Protein AF-A0A1H5U3H3-F1 (afdb_monomer_lite)

Organism: NCBI:txid28051

pLDDT: mean 89.16, std 12.15, range [42.62, 97.94]

Secondary structure (DSSP, 8-state):
-EEEE---TT-HHHHTSTTT-GGGGG--TTSEEEE-S---S---SSS--HHHHHHHHHHHHSSSEEEETTTT--

Structure (mmCIF, N/CA/C/O backbone):
data_AF-A0A1H5U3H3-F1
#
_entry.id   AF-A0A1H5U3H3-F1
#
loop_
_atom_site.group_PDB
_atom_site.id
_atom_site.type_symbol
_atom_site.label_atom_id
_atom_site.label_alt_id
_atom_site.label_comp_id
_atom_site.label_asym_id
_atom_site.label_entity_id
_atom_site.label_seq_id
_atom_site.pdbx_PDB_ins_code
_atom_site.Cartn_x
_atom_site.Cartn_y
_atom_site.Cartn_z
_atom_site.occupancy
_atom_site.B_iso_or_equiv
_atom_site.auth_seq_id
_atom_site.auth_comp_id
_atom_site.auth_asym_id
_atom_site.auth_atom_id
_atom_site.pdbx_PDB_model_num
ATOM 1 N N . MET A 1 1 ? -12.554 -4.134 7.465 1.00 95.50 1 MET A N 1
ATOM 2 C CA . MET A 1 1 ? -13.017 -3.224 6.397 1.00 95.50 1 MET A CA 1
ATOM 3 C C . MET A 1 1 ? -12.282 -3.572 5.119 1.00 95.50 1 MET A C 1
ATOM 5 O O . MET A 1 1 ? -11.152 -4.041 5.189 1.00 95.50 1 MET A O 1
ATOM 9 N N . ILE A 1 2 ? -12.929 -3.410 3.966 1.00 96.69 2 ILE A N 1
ATOM 10 C CA . ILE A 1 2 ? -12.296 -3.647 2.666 1.00 96.69 2 ILE A CA 1
ATOM 11 C C . ILE A 1 2 ? -12.533 -2.412 1.807 1.00 96.69 2 ILE A C 1
ATOM 13 O O . ILE A 1 2 ? -13.682 -2.050 1.558 1.00 96.69 2 ILE A O 1
ATOM 17 N N . TYR A 1 3 ? -11.447 -1.799 1.352 1.00 96.88 3 TYR A N 1
ATOM 18 C CA . TYR A 1 3 ? -11.442 -0.707 0.389 1.00 96.88 3 TYR A CA 1
ATOM 19 C C . TYR A 1 3 ? -10.877 -1.208 -0.930 1.00 96.88 3 TYR A C 1
ATOM 21 O O . TYR A 1 3 ? -9.999 -2.069 -0.955 1.00 96.88 3 TYR A O 1
ATOM 29 N N . ILE A 1 4 ? -11.391 -0.679 -2.035 1.00 95.44 4 ILE A N 1
ATOM 30 C CA . ILE A 1 4 ? -10.955 -1.055 -3.376 1.00 95.44 4 ILE A CA 1
ATOM 31 C C . ILE A 1 4 ? -10.516 0.209 -4.102 1.00 95.44 4 ILE A C 1
ATOM 33 O O . ILE A 1 4 ? -11.254 1.191 -4.150 1.00 95.44 4 ILE A O 1
ATOM 37 N N . ALA A 1 5 ? -9.319 0.162 -4.674 1.00 93.50 5 ALA A N 1
ATOM 38 C CA . ALA A 1 5 ? -8.720 1.221 -5.466 1.00 93.50 5 ALA A CA 1
ATOM 39 C C . ALA A 1 5 ? -8.160 0.657 -6.781 1.00 93.50 5 ALA A C 1
ATOM 41 O O . ALA A 1 5 ? -8.143 -0.550 -7.030 1.00 93.50 5 ALA A O 1
ATOM 42 N N . GLY A 1 6 ? -7.691 1.548 -7.638 1.00 93.25 6 GLY A N 1
ATOM 43 C CA . GLY A 1 6 ? -7.027 1.237 -8.895 1.00 93.25 6 GLY A CA 1
ATOM 44 C C . GLY A 1 6 ? -6.437 2.513 -9.475 1.00 93.25 6 GLY A C 1
ATOM 45 O O . GLY A 1 6 ? -6.596 3.585 -8.882 1.00 93.25 6 GLY A O 1
ATOM 46 N N . ASP A 1 7 ? -5.784 2.401 -10.627 1.00 93.69 7 ASP A N 1
ATOM 47 C CA . ASP A 1 7 ? -5.320 3.565 -11.390 1.00 93.69 7 ASP A CA 1
ATOM 48 C C . ASP A 1 7 ? -4.352 4.457 -10.598 1.00 93.69 7 ASP A C 1
ATOM 50 O O . ASP A 1 7 ? -4.363 5.688 -10.674 1.00 93.69 7 ASP A O 1
ATOM 54 N N . THR A 1 8 ? -3.525 3.838 -9.751 1.00 93.06 8 THR A N 1
ATOM 55 C CA . THR A 1 8 ? -2.672 4.586 -8.832 1.00 93.06 8 THR A CA 1
ATOM 56 C C . THR A 1 8 ? -1.476 5.204 -9.531 1.00 93.06 8 THR A C 1
ATOM 58 O O . THR A 1 8 ? -1.028 6.253 -9.085 1.00 93.06 8 THR A O 1
ATOM 61 N N . HIS A 1 9 ? -0.970 4.603 -10.614 1.00 92.62 9 HIS A N 1
ATOM 62 C CA . HIS A 1 9 ? 0.161 5.115 -11.400 1.00 92.62 9 HIS A CA 1
ATOM 63 C C . HIS A 1 9 ? 1.379 5.515 -10.538 1.00 92.62 9 HIS A C 1
ATOM 65 O O . HIS A 1 9 ? 2.061 6.494 -10.829 1.00 92.62 9 HIS A O 1
ATOM 71 N N . ALA A 1 10 ? 1.646 4.765 -9.461 1.00 91.62 10 ALA A N 1
ATOM 72 C CA . ALA A 1 10 ? 2.651 5.074 -8.435 1.00 91.62 10 ALA A CA 1
ATOM 73 C C . ALA A 1 10 ? 2.469 6.405 -7.672 1.00 91.62 10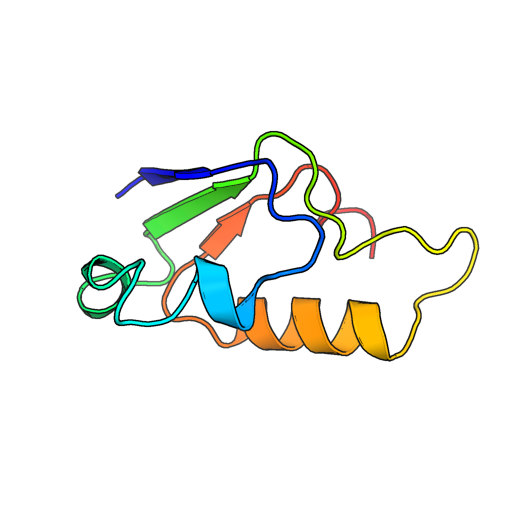 ALA A C 1
ATOM 75 O O . ALA A 1 10 ? 3.341 6.790 -6.892 1.00 91.62 10 ALA A O 1
ATOM 76 N N . ASP A 1 11 ? 1.341 7.100 -7.832 1.00 94.88 11 ASP A N 1
ATOM 77 C CA . ASP A 1 11 ? 1.013 8.343 -7.126 1.00 94.88 11 ASP A CA 1
ATOM 78 C C . ASP A 1 11 ? 0.475 8.068 -5.708 1.00 94.88 11 ASP A C 1
ATOM 80 O O . ASP A 1 11 ? -0.623 8.470 -5.313 1.00 94.88 11 ASP A O 1
ATOM 84 N N . PHE A 1 12 ? 1.240 7.299 -4.930 1.00 94.38 12 PHE A N 1
ATOM 85 C CA . PHE A 1 12 ? 0.770 6.759 -3.657 1.00 94.38 12 PHE A CA 1
ATOM 86 C C . PHE A 1 12 ? 0.614 7.835 -2.583 1.00 94.38 12 PHE A C 1
ATOM 88 O O . PHE A 1 12 ? -0.398 7.872 -1.890 1.00 94.38 12 PHE A O 1
ATOM 95 N N . LYS A 1 13 ? 1.573 8.763 -2.484 1.00 94.12 13 LYS A N 1
ATOM 96 C CA . LYS A 1 13 ? 1.531 9.856 -1.495 1.00 94.12 13 LYS A CA 1
ATOM 97 C C . LYS A 1 13 ? 0.324 10.764 -1.660 1.00 94.12 13 LYS A C 1
ATOM 99 O O . LYS A 1 13 ? -0.189 11.266 -0.668 1.00 94.12 13 LYS A O 1
ATOM 104 N N . HIS A 1 14 ? -0.107 11.022 -2.888 1.00 95.12 14 HIS A N 1
ATOM 105 C CA . HIS A 1 14 ? -1.288 11.839 -3.107 1.00 95.12 14 HIS A CA 1
ATOM 106 C C . HIS A 1 14 ? -2.562 11.014 -2.901 1.00 95.12 14 HIS A C 1
ATOM 108 O O . HIS A 1 14 ? -3.478 11.482 -2.238 1.00 95.12 14 HIS A O 1
ATOM 114 N N . ARG A 1 15 ? -2.634 9.773 -3.396 1.00 94.62 15 ARG A N 1
ATOM 115 C CA . ARG A 1 15 ? -3.868 8.972 -3.315 1.00 94.62 15 ARG A CA 1
ATOM 116 C C . ARG A 1 15 ? -4.177 8.402 -1.930 1.00 94.62 15 ARG A C 1
ATOM 118 O O . ARG A 1 15 ? -5.347 8.299 -1.587 1.00 94.62 15 ARG A O 1
ATOM 125 N N . PHE A 1 16 ? -3.158 8.049 -1.151 1.00 95.06 16 PHE A N 1
ATOM 126 C CA . PHE A 1 16 ? -3.299 7.371 0.144 1.00 95.06 16 PHE A CA 1
ATOM 127 C C . PHE A 1 16 ? -2.909 8.257 1.334 1.00 95.06 16 PHE A C 1
ATOM 129 O O . PHE A 1 16 ? -2.653 7.748 2.423 1.00 95.06 16 PHE A O 1
ATOM 136 N N . ASN A 1 17 ? -2.838 9.580 1.161 1.00 94.06 17 ASN A N 1
ATOM 137 C CA . ASN A 1 17 ? -2.704 10.473 2.312 1.00 94.06 17 ASN A CA 1
ATOM 138 C C . ASN A 1 17 ? -4.010 10.559 3.113 1.00 94.06 17 ASN A C 1
ATOM 140 O O . ASN A 1 17 ? -5.071 10.115 2.686 1.00 94.06 17 ASN A O 1
ATOM 144 N N . MET A 1 18 ? -3.911 11.177 4.281 1.00 94.06 18 MET A N 1
ATOM 145 C CA . MET A 1 18 ? -5.007 11.307 5.239 1.00 94.06 18 MET A CA 1
ATOM 146 C C . MET A 1 18 ? -6.097 12.283 4.787 1.00 94.06 18 MET A C 1
ATOM 148 O O . MET A 1 18 ? -7.210 12.206 5.289 1.00 94.06 18 MET A O 1
ATOM 152 N N . ASP A 1 19 ? -5.800 13.178 3.841 1.00 96.44 19 ASP A N 1
ATOM 153 C CA . ASP A 1 19 ? -6.789 14.111 3.295 1.00 96.44 19 ASP A CA 1
ATOM 154 C C . ASP A 1 19 ? -7.712 13.407 2.286 1.00 96.44 19 ASP A C 1
ATOM 156 O O . ASP A 1 19 ? -8.915 13.658 2.257 1.00 96.44 19 ASP A O 1
ATOM 160 N N . ASN A 1 20 ? -7.151 12.500 1.477 1.00 95.56 20 ASN A N 1
ATOM 161 C CA . ASN A 1 20 ? -7.859 11.766 0.426 1.00 95.56 20 ASN A CA 1
ATOM 162 C C . ASN A 1 20 ? -8.365 10.388 0.877 1.00 95.56 20 ASN A C 1
ATOM 164 O O . ASN A 1 20 ? -9.309 9.867 0.285 1.00 95.56 20 ASN A O 1
ATOM 168 N N . PHE A 1 21 ? -7.752 9.803 1.906 1.00 96.62 21 PHE A N 1
ATOM 169 C CA . PHE A 1 21 ? -8.159 8.535 2.505 1.00 96.62 21 PHE A CA 1
ATOM 170 C C . PHE A 1 21 ? -8.117 8.614 4.044 1.00 96.62 21 PHE A C 1
ATOM 172 O O . PHE A 1 21 ? -7.284 7.958 4.677 1.00 96.62 21 PHE A O 1
ATOM 179 N N . PRO A 1 22 ? -8.967 9.455 4.666 1.00 96.56 22 PRO A N 1
ATOM 180 C CA . PRO A 1 22 ? -9.005 9.640 6.118 1.00 96.56 22 PRO A CA 1
ATOM 181 C C . PRO A 1 22 ? -9.441 8.382 6.877 1.00 96.56 22 PRO A C 1
ATOM 183 O O . PRO A 1 22 ? -9.068 8.214 8.036 1.00 96.56 22 PRO A O 1
ATOM 186 N N . GLU A 1 23 ? -10.196 7.479 6.249 1.00 95.81 23 GLU A N 1
ATOM 187 C CA . GLU A 1 23 ? -10.689 6.252 6.880 1.00 95.81 23 GLU A CA 1
ATOM 188 C C . GLU A 1 23 ? -9.557 5.353 7.397 1.00 95.81 23 GLU A C 1
ATOM 190 O O . GLU A 1 23 ? -9.763 4.617 8.361 1.00 95.81 23 GLU A O 1
ATOM 195 N N . GLN A 1 24 ? -8.345 5.468 6.836 1.00 95.19 24 GLN A N 1
ATOM 196 C CA . GLN A 1 24 ? -7.166 4.729 7.297 1.00 95.19 24 GLN A CA 1
ATOM 197 C C . GLN A 1 24 ? -6.784 5.004 8.763 1.00 95.19 24 GLN A C 1
ATOM 199 O O . GLN A 1 24 ? -6.074 4.194 9.363 1.00 95.19 24 GLN A O 1
ATOM 204 N N . MET A 1 25 ? -7.264 6.113 9.347 1.00 95.44 25 MET A N 1
ATOM 205 C CA . MET A 1 25 ? -7.095 6.440 10.772 1.00 95.44 25 MET A CA 1
ATOM 206 C C . MET A 1 25 ? -7.676 5.387 11.708 1.00 95.44 25 MET A C 1
ATOM 208 O O . MET A 1 25 ? -7.140 5.170 12.789 1.00 95.44 25 MET A O 1
ATOM 212 N N . GLU A 1 26 ? -8.763 4.748 11.287 1.00 96.88 26 GLU A N 1
ATOM 213 C CA . GLU A 1 26 ? -9.501 3.772 12.089 1.00 96.88 26 GLU A CA 1
ATOM 214 C C . GLU A 1 26 ? -9.194 2.330 11.653 1.00 96.88 26 GLU A C 1
ATOM 216 O O . GLU A 1 26 ? -9.807 1.382 12.146 1.00 96.88 26 GLU A O 1
ATOM 221 N N . MET A 1 27 ? -8.267 2.155 10.704 1.00 97.44 27 MET A N 1
ATOM 222 C CA . MET A 1 27 ? -7.905 0.855 10.150 1.00 97.44 27 MET A CA 1
ATOM 223 C C . MET A 1 27 ? -6.759 0.196 10.917 1.00 97.44 27 MET A C 1
ATOM 225 O O . MET A 1 27 ? -5.898 0.839 11.517 1.00 97.44 27 MET A O 1
ATOM 229 N N . THR A 1 28 ? -6.744 -1.125 10.837 1.00 97.81 28 THR A N 1
ATOM 230 C CA . THR A 1 28 ? -5.777 -2.040 11.435 1.00 97.81 28 THR A CA 1
ATOM 231 C C . THR A 1 28 ? -5.280 -3.034 10.387 1.00 97.81 28 THR A C 1
ATOM 233 O O . THR A 1 28 ? -5.801 -3.097 9.274 1.00 97.81 28 THR A O 1
ATOM 236 N N . LYS A 1 29 ? -4.283 -3.857 10.732 1.00 97.00 29 LYS A N 1
ATOM 237 C CA . LYS A 1 29 ? -3.721 -4.855 9.806 1.00 97.00 29 LYS A CA 1
ATOM 238 C C . LYS A 1 29 ? -4.720 -5.945 9.393 1.00 97.00 29 LYS A C 1
ATOM 240 O O . LYS A 1 29 ? -4.480 -6.623 8.398 1.00 97.00 29 LYS A O 1
ATOM 245 N N . ASP A 1 30 ? -5.851 -6.062 10.086 1.00 97.81 30 ASP A N 1
ATOM 246 C CA . ASP A 1 30 ? -6.960 -6.947 9.706 1.00 97.81 30 ASP A CA 1
ATOM 247 C C . ASP A 1 30 ? -7.921 -6.297 8.685 1.00 97.81 30 ASP A C 1
ATOM 249 O O . ASP A 1 30 ? -8.878 -6.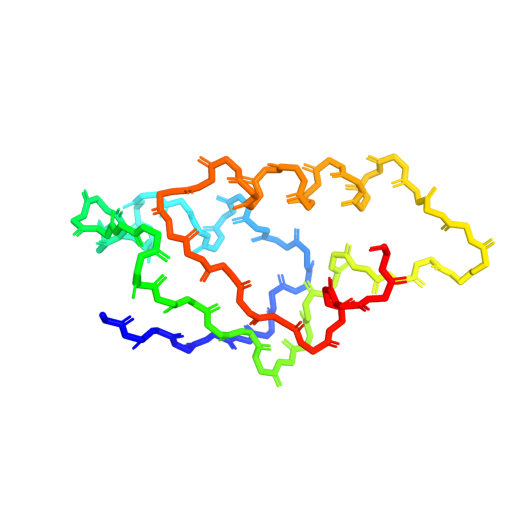922 8.218 1.00 97.81 30 ASP A O 1
ATOM 253 N N . ASP A 1 31 ? -7.675 -5.037 8.317 1.00 97.94 31 ASP A N 1
ATOM 254 C CA . ASP A 1 31 ? -8.390 -4.298 7.286 1.00 97.94 31 ASP A CA 1
ATOM 255 C C . ASP A 1 31 ? -7.583 -4.253 5.986 1.00 97.94 31 ASP A C 1
ATOM 257 O O . ASP A 1 31 ? -6.353 -4.173 5.987 1.00 97.94 31 ASP A O 1
ATOM 261 N N . TYR A 1 32 ? -8.290 -4.283 4.857 1.00 96.44 32 TYR A N 1
ATOM 262 C CA . TYR A 1 32 ? -7.678 -4.483 3.549 1.00 96.44 32 TYR A CA 1
ATOM 263 C C . TYR A 1 32 ? -7.922 -3.310 2.611 1.00 96.44 32 TYR A C 1
ATOM 265 O O . TYR A 1 32 ? -9.046 -2.823 2.473 1.00 96.44 32 TYR A O 1
ATOM 273 N N . VAL A 1 33 ? -6.874 -2.929 1.891 1.00 96.56 33 VAL A N 1
ATOM 274 C CA . VAL A 1 33 ? -6.953 -2.082 0.701 1.00 96.56 33 VAL A CA 1
ATOM 275 C C . VAL A 1 33 ? -6.547 -2.932 -0.493 1.00 96.56 33 VAL A C 1
ATOM 277 O O . VAL A 1 33 ? -5.432 -3.439 -0.543 1.00 96.56 33 VAL A O 1
ATOM 280 N N . ILE A 1 34 ? -7.447 -3.105 -1.455 1.00 95.69 34 ILE A N 1
ATOM 281 C CA . ILE A 1 34 ? -7.222 -3.926 -2.644 1.00 95.69 34 ILE A CA 1
ATOM 282 C C . ILE A 1 34 ? -7.015 -3.011 -3.851 1.00 95.69 34 ILE A C 1
ATOM 284 O O . ILE A 1 34 ? -7.914 -2.249 -4.201 1.00 95.69 34 ILE A O 1
ATOM 288 N N . ILE A 1 35 ? -5.861 -3.100 -4.515 1.00 94.25 35 ILE A N 1
ATOM 289 C CA . ILE A 1 35 ? -5.590 -2.376 -5.766 1.00 94.25 35 ILE A CA 1
ATOM 290 C C . ILE A 1 35 ? -5.847 -3.309 -6.953 1.00 94.25 35 ILE A C 1
ATOM 292 O O . ILE A 1 35 ? -5.097 -4.254 -7.197 1.00 94.25 35 ILE A O 1
ATOM 296 N N . CYS A 1 36 ? -6.912 -3.027 -7.702 1.00 93.62 36 CYS A N 1
ATOM 297 C CA . CYS A 1 36 ? -7.423 -3.874 -8.785 1.00 93.62 36 CYS A CA 1
ATOM 298 C C . CYS A 1 36 ? -6.841 -3.566 -10.176 1.00 93.62 36 CYS A C 1
ATOM 300 O O . CYS A 1 36 ? -7.278 -4.157 -11.161 1.00 93.62 36 CYS A O 1
ATOM 302 N N . GLY A 1 37 ? -5.879 -2.651 -10.291 1.00 89.50 37 GLY A N 1
ATOM 303 C CA . GLY A 1 37 ? -5.254 -2.308 -11.569 1.00 89.50 37 GLY A CA 1
ATOM 304 C C . GLY A 1 37 ? -4.361 -1.080 -11.463 1.00 89.50 37 GLY A C 1
ATOM 305 O O . GLY A 1 37 ? -4.515 -0.285 -10.537 1.00 89.50 37 GLY A O 1
ATOM 306 N N . ASP A 1 38 ? -3.425 -0.948 -12.401 1.00 89.75 38 ASP A N 1
ATOM 307 C CA . ASP A 1 38 ? -2.555 0.223 -12.565 1.00 89.75 38 ASP A CA 1
ATOM 308 C C . ASP A 1 38 ? -1.856 0.673 -11.275 1.00 89.75 38 ASP A C 1
ATOM 310 O O . ASP A 1 38 ? -1.745 1.858 -10.968 1.00 89.75 38 ASP A O 1
ATOM 314 N N . PHE A 1 39 ? -1.326 -0.308 -10.530 1.00 90.69 39 PHE A N 1
ATOM 315 C CA . PHE A 1 39 ? -0.547 -0.074 -9.312 1.00 90.69 39 PHE A CA 1
ATOM 316 C C . PHE A 1 39 ? 0.610 0.909 -9.565 1.00 90.69 39 PHE A C 1
ATOM 318 O O . PHE A 1 39 ? 0.823 1.865 -8.819 1.00 90.69 39 PHE A O 1
ATOM 325 N N . GLY A 1 40 ? 1.366 0.695 -10.644 1.00 88.25 40 GLY A N 1
ATOM 326 C CA . GLY A 1 40 ? 2.496 1.539 -11.051 1.00 88.25 40 GLY A CA 1
ATOM 327 C C . GLY A 1 40 ? 3.739 1.448 -10.153 1.00 88.25 40 GLY A C 1
ATOM 328 O O . GLY A 1 40 ? 4.812 1.854 -10.581 1.00 88.25 40 GLY A O 1
ATOM 329 N N . GLY A 1 41 ? 3.631 0.887 -8.943 1.00 85.44 41 GLY A N 1
ATOM 330 C CA . GLY A 1 41 ? 4.736 0.738 -7.986 1.00 85.44 41 GLY A CA 1
ATOM 331 C C . GLY A 1 41 ? 5.605 -0.508 -8.162 1.00 85.44 41 GLY A C 1
ATOM 332 O O . GLY A 1 41 ? 6.472 -0.732 -7.328 1.00 85.44 41 GLY A O 1
ATOM 333 N N . ALA A 1 42 ? 5.364 -1.317 -9.197 1.00 83.94 42 ALA A N 1
ATOM 334 C CA . ALA A 1 42 ? 6.181 -2.469 -9.586 1.00 83.94 42 ALA A CA 1
ATOM 335 C C . ALA A 1 42 ? 6.126 -2.619 -11.116 1.00 83.94 42 ALA A C 1
ATOM 337 O O . ALA A 1 42 ? 5.104 -3.028 -11.669 1.00 83.94 42 ALA A O 1
ATOM 338 N N . TRP A 1 43 ? 7.194 -2.217 -11.803 1.00 83.06 43 TRP A N 1
ATOM 339 C CA . TRP A 1 43 ? 7.273 -2.165 -13.267 1.00 83.06 43 TRP A CA 1
ATOM 340 C C . TRP A 1 43 ? 8.646 -2.564 -13.831 1.00 83.06 43 TRP A C 1
ATOM 342 O O . TRP A 1 43 ? 8.750 -2.929 -15.003 1.00 83.06 43 TRP A O 1
ATOM 352 N N . ASN A 1 44 ? 9.714 -2.514 -13.031 1.00 83.50 44 ASN A N 1
ATOM 353 C CA . ASN A 1 44 ? 11.036 -2.944 -13.466 1.00 83.50 44 ASN A CA 1
ATOM 354 C C . ASN A 1 44 ? 11.097 -4.465 -13.577 1.00 83.50 44 ASN A C 1
ATOM 356 O O . ASN A 1 44 ? 10.812 -5.208 -12.641 1.00 83.50 44 ASN A O 1
ATOM 360 N N . VAL A 1 45 ? 11.517 -4.930 -14.751 1.00 79.94 45 VAL A N 1
ATOM 361 C CA . VAL A 1 45 ? 11.650 -6.355 -15.047 1.00 79.94 45 VAL A CA 1
ATOM 362 C C . VAL A 1 45 ? 13.085 -6.797 -14.773 1.00 79.94 45 VAL A C 1
ATOM 364 O O . VAL A 1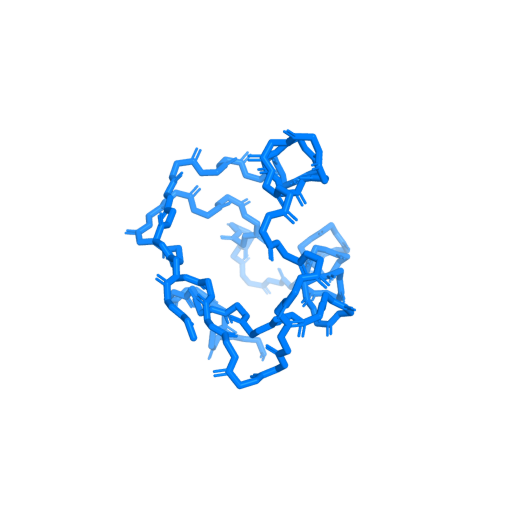 45 ? 14.035 -6.196 -15.272 1.00 79.94 45 VAL A O 1
ATOM 367 N N . GLY A 1 46 ? 13.243 -7.877 -14.007 1.00 77.56 46 GLY A N 1
ATOM 368 C CA . GLY A 1 46 ? 14.529 -8.552 -13.794 1.00 77.56 46 GLY A CA 1
ATOM 369 C C . GLY A 1 46 ? 15.379 -8.028 -12.633 1.00 77.56 46 GLY A C 1
ATOM 370 O O . GLY A 1 46 ? 16.402 -8.638 -12.334 1.00 77.56 46 GLY A O 1
ATOM 371 N N . GLN A 1 47 ? 14.971 -6.946 -11.964 1.00 80.38 47 GLN A N 1
ATOM 372 C CA . GLN A 1 47 ? 15.598 -6.461 -10.730 1.00 80.38 47 GLN A CA 1
ATOM 373 C C . GLN A 1 47 ? 14.629 -5.585 -9.924 1.00 80.38 47 GLN A C 1
ATOM 375 O O . GLN A 1 47 ? 13.890 -4.795 -10.509 1.00 80.38 47 GLN A O 1
ATOM 380 N N . GLU A 1 48 ? 14.681 -5.680 -8.593 1.00 78.75 48 GLU A N 1
ATOM 381 C CA . GLU A 1 48 ? 14.006 -4.737 -7.692 1.00 78.75 48 GLU A CA 1
ATOM 382 C C . GLU A 1 48 ? 14.681 -3.363 -7.800 1.00 78.75 48 GLU A C 1
ATOM 384 O O . GLU A 1 48 ? 15.891 -3.229 -7.578 1.00 78.75 48 GLU A O 1
ATOM 389 N N . SER A 1 49 ? 13.921 -2.317 -8.128 1.00 88.81 49 SER A N 1
ATOM 390 C CA . SER A 1 49 ? 14.445 -0.958 -8.012 1.00 88.81 49 SER A CA 1
ATOM 391 C C . SER A 1 49 ? 14.304 -0.423 -6.591 1.00 88.81 49 SER A C 1
ATOM 393 O O . SER A 1 49 ? 13.349 -0.709 -5.871 1.00 88.81 49 SER A O 1
ATOM 395 N N . LYS A 1 50 ? 15.223 0.471 -6.214 1.00 90.31 50 LYS A N 1
ATOM 396 C CA . LYS A 1 50 ? 15.162 1.180 -4.926 1.00 90.31 50 LYS A CA 1
ATOM 397 C C . LYS A 1 50 ? 13.841 1.928 -4.718 1.00 90.31 50 LYS A C 1
ATOM 399 O O . LYS A 1 50 ? 13.400 2.061 -3.585 1.00 90.31 50 LYS A O 1
ATOM 404 N N . ASN A 1 51 ? 13.246 2.441 -5.796 1.00 89.19 51 ASN A N 1
ATOM 405 C CA . ASN A 1 51 ? 11.988 3.177 -5.726 1.00 89.19 51 ASN A CA 1
ATOM 406 C C . ASN A 1 51 ? 10.805 2.242 -5.455 1.00 89.19 51 ASN A C 1
ATOM 408 O O . ASN A 1 51 ? 9.975 2.554 -4.616 1.00 89.19 51 ASN A O 1
ATOM 412 N N . GLU A 1 52 ? 10.739 1.094 -6.128 1.00 88.69 52 GLU A N 1
ATOM 413 C CA . GLU A 1 52 ? 9.678 0.104 -5.889 1.00 88.69 52 GLU A CA 1
ATOM 414 C C . GLU A 1 52 ? 9.767 -0.440 -4.467 1.00 88.69 52 GLU A C 1
ATOM 416 O O . GLU A 1 52 ? 8.770 -0.429 -3.752 1.00 88.69 52 GLU A O 1
ATOM 421 N N . LYS A 1 53 ? 10.983 -0.779 -4.017 1.00 89.88 53 LYS A N 1
ATOM 422 C CA . LYS A 1 53 ? 11.234 -1.189 -2.635 1.00 89.88 53 LYS A CA 1
ATOM 423 C C . LYS A 1 53 ? 10.740 -0.151 -1.628 1.00 89.88 53 LYS A C 1
ATOM 425 O O . LYS A 1 53 ? 10.013 -0.492 -0.709 1.00 89.88 53 LYS A O 1
ATOM 430 N N . HIS A 1 54 ? 11.081 1.123 -1.839 1.00 92.31 54 HIS A N 1
ATOM 431 C CA . HIS A 1 54 ? 10.638 2.208 -0.964 1.00 92.31 54 HIS A CA 1
ATOM 432 C C . HIS A 1 54 ? 9.112 2.259 -0.816 1.00 92.31 54 HIS A C 1
ATOM 434 O O . HIS A 1 54 ? 8.615 2.487 0.283 1.00 92.31 54 HIS A O 1
ATOM 440 N N . TRP A 1 55 ? 8.370 2.052 -1.906 1.00 91.88 55 TRP A N 1
ATOM 441 C CA . TRP A 1 55 ? 6.911 2.062 -1.856 1.00 91.88 55 TRP A CA 1
ATOM 442 C C . TRP A 1 55 ? 6.333 0.821 -1.186 1.00 91.88 55 TRP A C 1
ATOM 444 O O . TRP A 1 55 ? 5.373 0.951 -0.434 1.00 91.88 55 TRP A O 1
ATOM 454 N N . LEU A 1 56 ? 6.918 -0.355 -1.418 1.00 90.25 56 LEU A N 1
ATOM 455 C CA . LEU A 1 56 ? 6.516 -1.581 -0.727 1.00 90.25 56 LEU A CA 1
ATOM 456 C C . LEU A 1 56 ? 6.761 -1.471 0.784 1.00 90.25 56 LEU A C 1
ATOM 458 O O . LEU A 1 56 ? 5.843 -1.733 1.556 1.00 90.25 56 LEU A O 1
ATOM 462 N N . ASP A 1 57 ? 7.934 -0.982 1.196 1.00 92.88 57 ASP A N 1
ATOM 463 C CA . ASP A 1 57 ? 8.259 -0.724 2.605 1.00 92.88 57 ASP A CA 1
ATOM 464 C C . ASP A 1 57 ? 7.270 0.288 3.220 1.00 92.88 57 ASP A C 1
ATOM 466 O O . ASP A 1 57 ? 6.766 0.087 4.322 1.00 92.88 57 ASP A O 1
ATOM 470 N N . TRP A 1 58 ? 6.914 1.347 2.481 1.00 94.12 58 TRP A N 1
ATOM 471 C CA . TRP A 1 58 ? 5.930 2.337 2.933 1.00 94.12 58 TRP A CA 1
ATOM 472 C C . TRP A 1 58 ? 4.532 1.737 3.153 1.00 94.12 58 TRP A C 1
ATOM 474 O O . TRP A 1 58 ? 3.866 2.055 4.140 1.00 94.12 58 TRP A O 1
ATOM 484 N N . PHE A 1 59 ? 4.078 0.857 2.258 1.00 93.75 5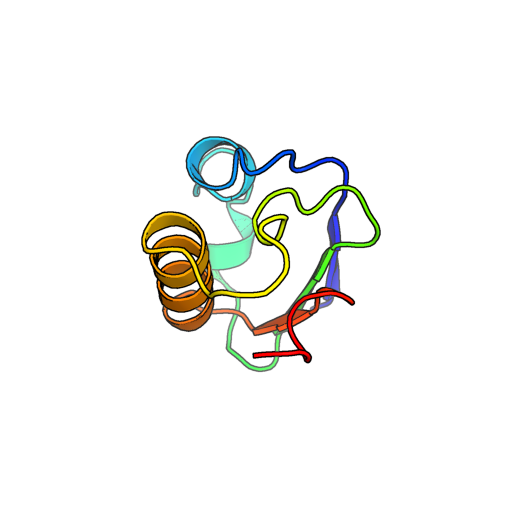9 PHE A N 1
ATOM 485 C CA . PHE A 1 59 ? 2.801 0.161 2.428 1.00 93.75 59 PHE A CA 1
ATOM 486 C C . PHE A 1 59 ? 2.833 -0.854 3.575 1.00 93.75 59 PHE A C 1
ATOM 488 O O . PHE A 1 59 ? 1.825 -1.023 4.261 1.00 93.75 59 PHE A O 1
ATOM 495 N N . GLU A 1 60 ? 3.977 -1.488 3.829 1.00 93.25 60 GLU A N 1
ATOM 496 C CA . GLU A 1 60 ? 4.146 -2.388 4.972 1.00 93.25 60 GLU A CA 1
ATOM 497 C C . GLU A 1 60 ? 4.065 -1.632 6.310 1.00 93.25 60 GLU A C 1
ATOM 499 O O . GLU A 1 60 ? 3.519 -2.147 7.286 1.00 93.25 60 GLU A O 1
ATOM 504 N N . GLU A 1 61 ? 4.509 -0.375 6.351 1.00 94.50 61 GLU A N 1
ATOM 505 C CA . GLU A 1 61 ? 4.398 0.499 7.527 1.00 94.50 61 GLU A CA 1
ATOM 506 C C . GLU A 1 61 ? 2.983 1.071 7.753 1.00 94.50 61 GLU A C 1
ATOM 508 O O . GLU A 1 61 ? 2.686 1.559 8.847 1.00 94.50 61 GLU A O 1
ATOM 513 N N . CYS A 1 62 ? 2.090 1.009 6.758 1.00 94.75 62 CYS A N 1
ATOM 514 C CA . CYS A 1 62 ? 0.717 1.508 6.889 1.00 94.75 62 CYS A CA 1
ATOM 515 C C . CYS A 1 62 ? -0.086 0.713 7.931 1.00 94.75 62 CYS A C 1
ATOM 517 O O . CYS A 1 62 ? 0.159 -0.468 8.169 1.00 94.75 62 CYS A O 1
ATOM 519 N N . SER A 1 63 ? -1.106 1.335 8.528 1.00 95.62 63 SER A N 1
ATOM 520 C CA . SER A 1 63 ? -1.948 0.694 9.550 1.00 95.62 63 SER A CA 1
ATOM 521 C C . SER A 1 63 ? -2.766 -0.484 9.018 1.00 95.62 63 SER A C 1
ATOM 523 O O . SER A 1 63 ? -3.156 -1.333 9.808 1.00 95.62 63 SER A O 1
ATOM 525 N N . TYR A 1 64 ? -2.981 -0.561 7.704 1.00 96.38 64 TYR A N 1
ATOM 526 C CA . TYR A 1 64 ? -3.772 -1.573 7.008 1.00 96.38 64 TYR A CA 1
ATOM 527 C C . TYR A 1 64 ? -2.917 -2.551 6.197 1.00 96.38 64 TYR A C 1
ATOM 529 O O . TYR A 1 64 ? -1.717 -2.346 5.994 1.00 96.38 64 TYR A O 1
ATOM 537 N N . THR A 1 65 ? -3.548 -3.619 5.709 1.00 96.31 65 THR A N 1
ATOM 538 C CA . THR A 1 65 ? -2.932 -4.578 4.788 1.00 96.31 65 THR A CA 1
ATOM 539 C C . THR A 1 65 ? -3.258 -4.214 3.341 1.00 96.31 65 THR A C 1
ATOM 541 O O . THR A 1 65 ? -4.424 -4.138 2.946 1.00 96.31 65 THR A O 1
ATOM 544 N N . LEU A 1 66 ? -2.226 -4.007 2.521 1.00 94.19 66 LEU A N 1
ATOM 545 C CA . LEU A 1 66 ? -2.390 -3.804 1.084 1.00 94.19 66 LEU A CA 1
ATOM 546 C C . LEU A 1 66 ? -2.410 -5.154 0.353 1.00 94.19 66 LEU A C 1
ATOM 548 O O . LEU A 1 66 ? -1.491 -5.956 0.483 1.00 94.19 66 LEU A O 1
ATOM 552 N N . PHE A 1 67 ? -3.416 -5.370 -0.491 1.00 91.38 67 PHE A N 1
ATOM 553 C CA . PHE A 1 67 ? -3.442 -6.456 -1.464 1.00 91.38 67 PHE A CA 1
ATOM 554 C C . PHE A 1 67 ? -3.373 -5.880 -2.879 1.00 91.38 67 PHE A C 1
ATOM 556 O O . PHE A 1 67 ? -4.277 -5.188 -3.343 1.00 91.38 67 PHE A O 1
ATOM 563 N N . SER A 1 68 ? -2.306 -6.191 -3.600 1.00 82.25 68 SER A N 1
ATOM 564 C CA . SER A 1 68 ? -2.179 -5.906 -5.028 1.00 82.25 68 SER A CA 1
ATOM 565 C C . SER A 1 68 ? -1.692 -7.173 -5.704 1.00 82.25 68 SER A C 1
ATOM 567 O O . SER A 1 68 ? -0.808 -7.851 -5.184 1.00 82.25 68 SER A O 1
ATOM 569 N N . TRP A 1 69 ? -2.249 -7.500 -6.870 1.00 65.62 69 TRP A N 1
ATOM 570 C CA . TRP A 1 69 ? -1.887 -8.719 -7.602 1.00 65.62 69 TRP A CA 1
ATOM 571 C C . TRP A 1 69 ? -0.380 -8.796 -7.927 1.00 65.62 69 TRP A C 1
ATOM 573 O O . TRP A 1 69 ? 0.169 -9.883 -8.065 1.00 65.62 69 TRP A O 1
ATOM 583 N N . LEU A 1 70 ? 0.304 -7.647 -7.976 1.00 63.12 70 LEU A N 1
ATOM 584 C CA . LEU A 1 70 ? 1.746 -7.545 -8.220 1.00 63.12 70 LEU A CA 1
ATOM 585 C C . LEU A 1 70 ? 2.618 -7.660 -6.954 1.00 63.12 70 LEU A C 1
ATOM 587 O O . LEU A 1 70 ? 3.817 -7.884 -7.082 1.00 63.12 70 LEU A O 1
ATOM 591 N N . ALA A 1 71 ? 2.051 -7.539 -5.749 1.00 53.53 71 ALA A N 1
ATOM 592 C CA . ALA A 1 71 ? 2.813 -7.510 -4.493 1.00 53.53 71 ALA A CA 1
ATOM 593 C C . ALA A 1 71 ? 3.268 -8.900 -3.991 1.00 53.53 71 ALA A C 1
ATOM 595 O O . ALA A 1 71 ? 3.981 -8.985 -3.002 1.00 53.53 71 ALA A O 1
ATOM 596 N N . PHE A 1 72 ? 2.890 -9.993 -4.668 1.00 44.88 72 PHE A N 1
ATOM 597 C CA . PHE A 1 72 ? 3.256 -11.371 -4.288 1.00 44.88 72 PHE A CA 1
ATOM 598 C C . PHE A 1 72 ? 4.460 -11.944 -5.058 1.00 44.88 72 PHE A C 1
A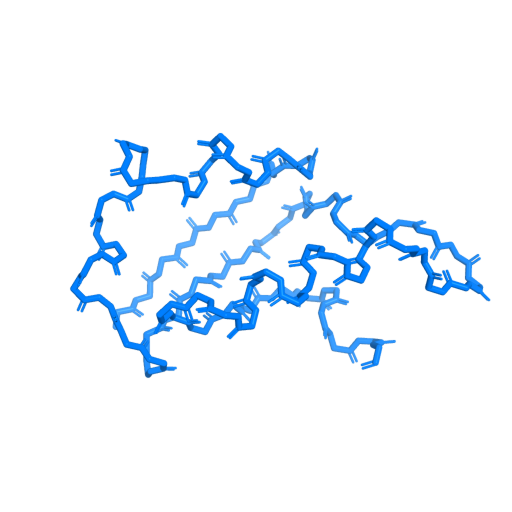TOM 600 O O . PHE A 1 72 ? 4.688 -13.153 -5.020 1.00 44.88 72 PHE A O 1
ATOM 607 N N . LEU A 1 73 ? 5.211 -11.115 -5.791 1.00 42.62 73 LEU A N 1
ATOM 608 C CA . LEU A 1 73 ? 6.333 -11.561 -6.63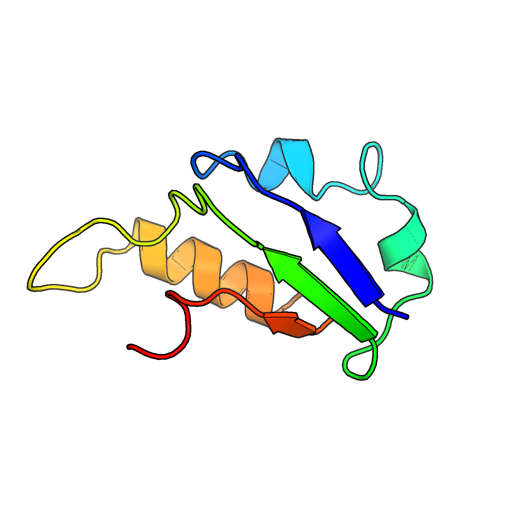2 1.00 42.62 73 LEU A CA 1
ATOM 609 C C . LEU A 1 73 ? 7.718 -11.065 -6.178 1.00 42.62 73 LEU A C 1
ATOM 611 O O . LEU A 1 73 ? 8.682 -11.244 -6.923 1.00 42.62 73 LEU A O 1
ATOM 615 N N . THR A 1 74 ? 7.835 -10.486 -4.981 1.00 45.09 74 THR A N 1
ATOM 616 C CA . THR A 1 74 ? 9.120 -10.082 -4.377 1.00 45.09 74 THR A CA 1
ATOM 617 C C . THR A 1 74 ? 9.413 -10.866 -3.113 1.00 45.09 74 THR A C 1
ATOM 619 O O . THR A 1 74 ? 8.491 -10.938 -2.270 1.00 45.09 74 THR A O 1
#

Radius of gyration: 11.97 Å; chains: 1; bounding box: 29×26×27 Å

Foldseek 3Di:
DEAEAEQCLCVCCVCVDCVNCVVLVVAAQVYEYEYPYNNNLDDDPPDDDPSSVVVLVVQVPGRYHYHYPPNPPD

Sequence (74 aa):
MIYIAGDTHADFKHRFNMDNFPEQMEMTKDDYVIICGDFGGAWNVGQESKNEKHWLDWFEECSYTLFSWLAFLT

InterPro domains:
  IPR029052 Metallo-dependent phosphatase-like [SSF56300] (2-64)